Protein AF-A0A453MIC8-F1 (afdb_monomer_lite)

Structure (mmCIF, N/CA/C/O backbone):
data_AF-A0A453MIC8-F1
#
_entry.id   AF-A0A453MIC8-F1
#
loop_
_atom_site.group_PDB
_atom_site.id
_atom_site.type_symbol
_atom_site.label_atom_id
_atom_site.label_alt_id
_atom_site.label_comp_id
_atom_site.label_asym_id
_atom_site.label_entity_id
_atom_site.label_seq_id
_atom_site.pdbx_PDB_ins_code
_atom_site.Cartn_x
_atom_site.Cartn_y
_atom_site.Cartn_z
_atom_site.occupancy
_atom_site.B_iso_or_equiv
_atom_site.auth_seq_id
_atom_site.auth_comp_id
_atom_site.auth_asym_id
_atom_site.auth_atom_id
_atom_site.pdbx_PDB_model_num
ATOM 1 N N . MET A 1 1 ? 9.147 1.534 22.583 1.00 68.56 1 MET A N 1
ATOM 2 C CA . MET A 1 1 ? 10.222 1.194 21.620 1.00 68.56 1 MET A CA 1
ATOM 3 C C . MET A 1 1 ? 9.757 1.195 20.158 1.00 68.56 1 MET A C 1
ATOM 5 O O . MET A 1 1 ? 10.402 1.856 19.358 1.00 68.56 1 MET A O 1
ATOM 9 N N . MET A 1 2 ? 8.608 0.599 19.806 1.00 89.38 2 MET A N 1
ATOM 10 C CA . MET A 1 2 ? 8.085 0.570 18.418 1.00 89.38 2 MET A CA 1
ATOM 11 C C . MET A 1 2 ? 7.774 1.950 17.799 1.00 89.38 2 MET A C 1
ATOM 13 O O . MET A 1 2 ? 8.058 2.174 16.626 1.00 89.38 2 MET A O 1
ATOM 17 N N . LEU A 1 3 ? 7.228 2.901 18.572 1.00 90.12 3 LEU A N 1
ATOM 18 C CA . LEU A 1 3 ? 6.845 4.221 18.044 1.00 90.12 3 LEU A CA 1
ATOM 19 C C . LEU A 1 3 ? 8.050 5.040 17.553 1.00 90.12 3 LEU A C 1
ATOM 21 O O . LEU A 1 3 ? 7.999 5.614 16.472 1.00 90.12 3 LEU A O 1
ATOM 25 N N . LEU A 1 4 ? 9.145 5.073 18.318 1.00 93.25 4 LEU A N 1
ATOM 26 C CA . LEU A 1 4 ? 10.353 5.821 17.947 1.00 93.25 4 LEU A CA 1
ATOM 27 C C . LEU A 1 4 ? 11.006 5.244 16.686 1.00 93.25 4 LEU A C 1
ATOM 29 O O . LEU A 1 4 ? 11.373 5.997 15.787 1.00 93.25 4 LEU A O 1
ATOM 33 N N . GLN A 1 5 ? 11.082 3.913 16.588 1.00 92.69 5 GLN A N 1
ATOM 34 C CA . GLN A 1 5 ? 11.586 3.228 15.396 1.00 92.69 5 GLN A CA 1
ATOM 35 C C . GLN A 1 5 ? 10.710 3.511 14.173 1.00 92.69 5 GLN A C 1
ATOM 37 O O . GLN A 1 5 ? 11.228 3.840 13.108 1.00 92.69 5 GLN A O 1
ATOM 42 N N . TYR A 1 6 ? 9.384 3.463 14.335 1.00 88.88 6 TYR A N 1
ATOM 43 C CA . TYR A 1 6 ? 8.454 3.821 13.271 1.00 88.88 6 TYR A CA 1
ATOM 44 C C . TYR A 1 6 ? 8.620 5.277 12.824 1.00 88.88 6 TYR A C 1
ATOM 46 O O . TYR A 1 6 ? 8.651 5.537 11.626 1.00 88.88 6 TYR A O 1
ATOM 54 N N . LEU A 1 7 ? 8.763 6.230 13.751 1.00 90.50 7 LEU A N 1
ATOM 55 C CA . LEU A 1 7 ? 8.958 7.643 13.410 1.00 90.50 7 LEU A CA 1
ATOM 56 C C . LEU A 1 7 ? 10.279 7.880 12.669 1.00 90.50 7 LEU A C 1
ATOM 58 O O . LEU A 1 7 ? 10.300 8.643 11.703 1.00 90.50 7 LEU A O 1
ATOM 62 N N . ALA A 1 8 ? 11.356 7.208 13.083 1.00 92.50 8 ALA A N 1
ATOM 63 C CA . ALA A 1 8 ? 12.636 7.256 12.385 1.00 92.50 8 ALA A CA 1
ATOM 64 C C . ALA A 1 8 ? 12.516 6.684 10.963 1.00 92.50 8 ALA A C 1
ATOM 66 O O . ALA A 1 8 ? 12.879 7.355 9.998 1.00 92.50 8 ALA A O 1
ATOM 67 N N . TRP A 1 9 ? 11.917 5.497 10.818 1.00 91.50 9 TRP A N 1
ATOM 68 C CA . TRP A 1 9 ? 11.659 4.885 9.513 1.00 91.50 9 TRP A CA 1
ATOM 69 C C . TRP A 1 9 ? 10.759 5.758 8.632 1.00 91.50 9 TRP A C 1
ATOM 71 O O . TRP A 1 9 ? 11.063 5.960 7.461 1.00 91.50 9 TRP A O 1
ATOM 81 N N . LYS A 1 10 ? 9.686 6.334 9.191 1.00 89.88 10 LYS A N 1
ATOM 82 C CA . LYS A 1 10 ? 8.712 7.159 8.465 1.00 89.88 10 LYS A CA 1
ATOM 83 C C . LYS A 1 10 ? 9.379 8.357 7.793 1.00 89.88 10 LYS A C 1
ATOM 85 O O . LYS A 1 10 ? 9.027 8.664 6.660 1.00 89.88 10 LYS A O 1
ATOM 90 N N . ARG A 1 11 ? 10.337 9.010 8.461 1.00 89.81 11 ARG A N 1
ATOM 91 C CA . ARG A 1 11 ? 11.081 10.151 7.895 1.00 89.81 11 ARG A CA 1
ATOM 92 C C . ARG A 1 11 ? 11.915 9.755 6.677 1.00 89.81 11 ARG A C 1
ATOM 94 O O . ARG A 1 11 ? 11.980 10.518 5.724 1.00 89.81 11 ARG A O 1
ATOM 101 N N . VAL A 1 12 ? 12.515 8.564 6.702 1.00 89.62 12 VAL A N 1
ATOM 102 C CA . VAL A 1 12 ? 13.334 8.049 5.593 1.00 89.62 12 VAL A CA 1
ATOM 103 C C . VAL A 1 12 ? 12.459 7.510 4.460 1.00 89.62 12 VAL A C 1
ATOM 105 O O . VAL A 1 12 ? 12.730 7.760 3.293 1.00 89.62 12 VAL A O 1
ATOM 108 N N . ALA A 1 13 ? 11.388 6.789 4.793 1.00 86.44 13 ALA A N 1
ATOM 109 C CA . ALA A 1 13 ? 10.502 6.160 3.818 1.00 86.44 13 ALA A CA 1
ATOM 110 C C . ALA A 1 13 ? 9.555 7.154 3.123 1.00 86.44 13 ALA A C 1
ATOM 112 O O . ALA A 1 13 ? 9.105 6.887 2.012 1.00 86.44 13 ALA A O 1
ATOM 113 N N . LYS A 1 14 ? 9.216 8.268 3.789 1.00 88.19 14 LYS A N 1
ATOM 114 C CA . LYS A 1 14 ? 8.250 9.276 3.325 1.00 88.19 14 LYS A CA 1
ATOM 115 C C . LYS A 1 14 ? 8.797 10.688 3.584 1.00 88.19 14 LYS A C 1
ATOM 117 O O . LYS A 1 14 ? 8.297 11.369 4.484 1.00 88.19 14 LYS A O 1
ATOM 122 N N . PRO A 1 15 ? 9.806 11.147 2.819 1.00 82.50 15 PRO A N 1
ATOM 123 C CA . PRO A 1 15 ? 10.436 12.452 3.042 1.00 82.50 15 PRO A CA 1
ATOM 124 C C . PRO A 1 15 ? 9.450 13.620 2.883 1.00 82.50 15 PRO A C 1
ATOM 126 O O . PRO A 1 15 ? 9.545 14.607 3.605 1.00 82.50 15 PRO A O 1
ATOM 129 N N . HIS A 1 16 ? 8.441 13.472 2.020 1.00 86.25 16 HIS A N 1
ATOM 130 C CA . HIS A 1 16 ? 7.360 14.447 1.824 1.00 86.25 16 HIS A CA 1
ATOM 131 C C . HIS A 1 16 ? 6.140 14.197 2.735 1.00 86.25 16 HIS A C 1
ATOM 133 O O . HIS A 1 16 ? 5.051 14.713 2.502 1.00 86.25 16 HIS A O 1
ATOM 139 N N . GLY A 1 17 ? 6.290 13.368 3.774 1.00 85.81 17 GLY A N 1
ATOM 140 C CA . GLY A 1 17 ? 5.257 13.065 4.771 1.00 85.81 17 GLY A CA 1
ATOM 141 C C . GLY A 1 17 ? 4.219 12.022 4.341 1.00 85.81 17 GLY A C 1
ATOM 142 O O . GLY A 1 17 ? 3.744 11.257 5.188 1.00 85.81 17 GLY A O 1
ATOM 143 N N . SER A 1 18 ? 3.914 11.933 3.046 1.00 87.94 18 SER A N 1
ATOM 144 C CA . SER A 1 18 ? 3.021 10.933 2.449 1.00 87.94 18 SER A CA 1
ATOM 145 C C . SER A 1 18 ? 3.535 10.485 1.080 1.00 87.94 18 SER A C 1
ATOM 147 O O . SER A 1 18 ? 4.388 11.151 0.503 1.00 87.94 18 SER A O 1
ATOM 149 N N . ILE A 1 19 ? 3.029 9.349 0.597 1.00 92.19 19 ILE A N 1
ATOM 150 C CA . ILE A 1 19 ? 3.260 8.869 -0.769 1.00 92.19 19 ILE A CA 1
ATOM 151 C C . ILE A 1 19 ? 1.923 8.973 -1.495 1.00 92.19 19 ILE A C 1
ATOM 153 O O . ILE A 1 19 ? 0.920 8.408 -1.044 1.00 92.19 19 ILE A O 1
ATOM 157 N N . SER A 1 20 ? 1.888 9.720 -2.590 1.00 91.25 20 SER A N 1
ATOM 158 C CA . SER A 1 20 ? 0.703 9.872 -3.429 1.00 91.25 20 SER A CA 1
ATOM 159 C C . SER A 1 20 ? 0.499 8.656 -4.337 1.00 91.25 20 SER A C 1
ATOM 161 O O . SER A 1 20 ? 1.411 7.873 -4.594 1.00 91.25 20 SER A O 1
ATOM 163 N N . GLY A 1 21 ? -0.725 8.484 -4.845 1.00 90.56 21 GLY A N 1
ATOM 164 C CA . GLY A 1 21 ? -1.007 7.426 -5.822 1.00 90.56 21 GLY A CA 1
ATOM 165 C C . GLY A 1 21 ? -0.305 7.646 -7.166 1.00 90.56 21 GLY A C 1
ATOM 166 O O . GLY A 1 21 ? -0.055 6.678 -7.877 1.00 90.56 21 GLY A O 1
ATOM 167 N N . GLU A 1 22 ? 0.033 8.892 -7.500 1.00 91.19 22 GLU A N 1
ATOM 168 C CA . GLU A 1 22 ? 0.729 9.244 -8.740 1.00 91.19 22 GLU A CA 1
ATOM 169 C C . GLU A 1 22 ? 2.185 8.772 -8.716 1.00 91.19 22 GLU A C 1
ATOM 171 O O . GLU A 1 22 ? 2.633 8.136 -9.668 1.00 91.19 22 GLU A O 1
ATOM 176 N N . GLU A 1 23 ? 2.881 8.967 -7.591 1.00 89.44 23 GLU A N 1
ATOM 177 C CA . GLU A 1 23 ? 4.275 8.535 -7.386 1.00 89.44 23 GLU A CA 1
ATOM 178 C C . GLU A 1 23 ? 4.484 7.025 -7.548 1.00 89.44 23 GLU A C 1
ATOM 180 O O . GLU A 1 23 ? 5.589 6.577 -7.848 1.00 89.44 23 GLU A O 1
ATOM 185 N N . VAL A 1 24 ? 3.436 6.227 -7.328 1.00 90.69 24 VAL A N 1
ATOM 186 C CA . VAL A 1 24 ? 3.488 4.759 -7.400 1.00 90.69 24 VAL A CA 1
ATOM 187 C C . VAL A 1 24 ? 2.517 4.189 -8.435 1.00 90.69 24 VAL A C 1
ATOM 189 O O . VAL A 1 24 ? 2.198 2.998 -8.394 1.00 90.69 24 VAL A O 1
ATOM 192 N N . ARG A 1 25 ? 2.044 5.015 -9.378 1.00 91.06 25 ARG A N 1
ATOM 193 C CA . ARG A 1 25 ? 1.026 4.633 -10.371 1.00 91.06 25 ARG A CA 1
ATOM 194 C C . ARG A 1 25 ? 1.423 3.394 -11.170 1.00 91.06 25 ARG A C 1
ATOM 196 O O . ARG A 1 25 ? 0.599 2.503 -11.373 1.00 91.06 25 ARG A O 1
ATOM 203 N N . ASP A 1 26 ? 2.690 3.302 -11.559 1.00 88.88 26 ASP A N 1
ATOM 204 C CA . ASP A 1 26 ? 3.207 2.177 -12.341 1.00 88.88 26 ASP A CA 1
ATOM 205 C C . ASP A 1 26 ? 3.225 0.872 -11.533 1.00 88.88 26 ASP A C 1
ATOM 207 O O . ASP A 1 26 ? 2.989 -0.206 -12.078 1.00 88.88 26 ASP A O 1
ATOM 211 N N . GLU A 1 27 ? 3.450 0.944 -10.218 1.00 88.31 27 GLU A N 1
ATOM 212 C CA . GLU A 1 27 ? 3.336 -0.217 -9.330 1.00 88.31 27 GLU A CA 1
ATOM 213 C C . GLU A 1 27 ? 1.868 -0.576 -9.048 1.00 88.31 27 GLU A C 1
ATOM 215 O O . GLU A 1 27 ? 1.525 -1.761 -9.023 1.00 88.31 27 GLU A O 1
ATOM 220 N N . ILE A 1 28 ? 0.976 0.417 -8.920 1.00 89.19 28 ILE A N 1
ATOM 221 C CA . ILE A 1 28 ? -0.476 0.198 -8.805 1.00 89.19 28 ILE A CA 1
ATOM 222 C C . ILE A 1 28 ? -1.010 -0.528 -10.047 1.00 89.19 28 ILE A C 1
ATOM 224 O O . ILE A 1 28 ? -1.780 -1.483 -9.915 1.00 89.19 28 ILE A O 1
ATOM 228 N N . ALA A 1 29 ? -0.566 -0.140 -11.246 1.00 88.56 29 ALA A N 1
ATOM 229 C CA . ALA A 1 29 ? -0.981 -0.753 -12.508 1.00 88.56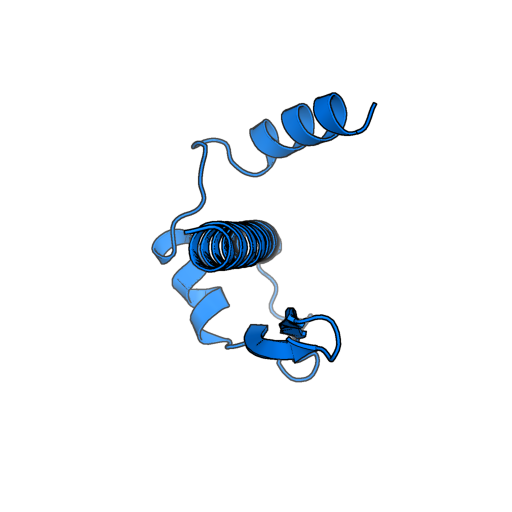 29 ALA A CA 1
ATOM 230 C C . ALA A 1 29 ? -0.660 -2.259 -12.582 1.00 88.56 29 ALA A C 1
ATOM 232 O O . ALA A 1 29 ? -1.365 -3.009 -13.258 1.00 88.56 29 ALA A O 1
ATOM 233 N N . LYS A 1 30 ? 0.340 -2.734 -11.824 1.00 86.19 30 LYS A N 1
ATOM 234 C CA . LYS A 1 30 ? 0.687 -4.164 -11.719 1.00 86.19 30 LYS A CA 1
ATOM 235 C C . LYS A 1 30 ? -0.338 -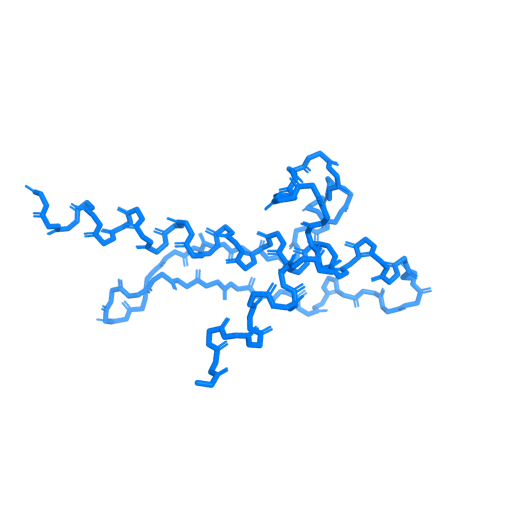4.967 -10.913 1.00 86.19 30 LYS A C 1
ATOM 237 O O . LYS A 1 30 ? -0.253 -6.194 -10.897 1.00 86.19 30 LYS A O 1
ATOM 242 N N . LYS A 1 31 ? -1.285 -4.302 -10.233 1.00 85.38 31 LYS A N 1
ATOM 243 C CA . LYS A 1 31 ? -2.395 -4.902 -9.467 1.00 85.38 31 LYS A CA 1
ATOM 244 C C . LYS A 1 31 ? -1.920 -6.021 -8.535 1.00 85.38 31 LYS A C 1
ATOM 246 O O . LYS A 1 31 ? -2.493 -7.108 -8.493 1.00 85.38 31 LYS A O 1
ATOM 251 N N . ARG A 1 32 ? -0.812 -5.790 -7.830 1.00 84.50 32 ARG A N 1
ATOM 252 C CA . ARG A 1 32 ? -0.187 -6.796 -6.955 1.00 84.50 32 ARG A CA 1
ATOM 253 C C . ARG A 1 32 ? -0.922 -6.975 -5.640 1.00 84.50 32 ARG A C 1
ATOM 255 O O . ARG A 1 32 ? -0.770 -8.023 -5.025 1.00 84.50 32 ARG A O 1
ATOM 262 N N . VAL A 1 33 ? -1.687 -5.971 -5.227 1.00 86.19 33 VAL A N 1
ATOM 263 C CA . VAL A 1 33 ? -2.434 -5.987 -3.977 1.00 86.19 33 VAL A CA 1
ATOM 264 C C . VAL A 1 33 ? -3.883 -5.618 -4.241 1.00 86.19 33 VAL A C 1
ATOM 266 O O . VAL A 1 33 ? -4.149 -4.683 -4.995 1.00 86.19 33 VAL A O 1
ATOM 269 N N . ASP A 1 34 ? -4.794 -6.348 -3.612 1.00 86.25 34 ASP A N 1
ATOM 270 C CA . ASP A 1 34 ? -6.2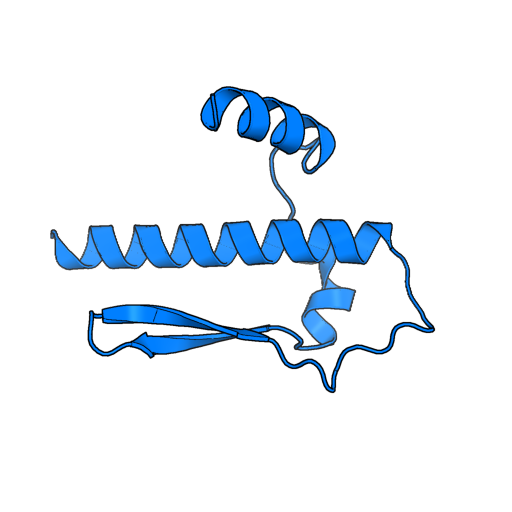19 -6.031 -3.568 1.00 86.25 34 ASP A CA 1
ATOM 271 C C . ASP A 1 34 ? -6.693 -6.004 -2.109 1.00 86.25 34 ASP A C 1
ATOM 273 O O . ASP A 1 34 ? -6.172 -6.738 -1.271 1.00 86.25 34 ASP A O 1
ATOM 277 N N . MET A 1 35 ? -7.654 -5.143 -1.788 1.00 84.69 35 MET A N 1
ATOM 278 C CA . MET A 1 35 ? -8.228 -5.003 -0.448 1.00 84.69 35 MET A CA 1
ATOM 279 C C . MET A 1 35 ? -9.717 -5.323 -0.515 1.00 84.69 35 MET A C 1
ATOM 281 O O . MET A 1 35 ? -10.551 -4.428 -0.689 1.00 84.69 35 MET A O 1
ATOM 285 N N . GLN A 1 36 ? -10.048 -6.603 -0.372 1.00 84.81 36 GLN A N 1
ATOM 286 C CA . GLN A 1 36 ? -11.412 -7.094 -0.514 1.00 84.81 36 GLN A CA 1
ATOM 287 C C . GLN A 1 36 ? -11.856 -7.857 0.732 1.00 84.81 36 GLN A C 1
ATOM 289 O O . GLN A 1 36 ? -11.102 -8.626 1.314 1.00 84.81 36 GLN A O 1
ATOM 294 N N . GLY A 1 37 ? -13.114 -7.656 1.117 1.00 86.56 37 GLY A N 1
ATOM 295 C CA . GLY A 1 37 ? -13.759 -8.454 2.151 1.00 86.56 37 GLY A CA 1
ATOM 296 C C . GLY A 1 37 ? -13.226 -8.243 3.567 1.00 86.56 37 GLY A C 1
ATOM 297 O O . GLY A 1 37 ? -12.438 -7.339 3.867 1.00 86.56 37 GLY A O 1
ATOM 298 N N . PHE A 1 38 ? -13.737 -9.097 4.445 1.00 86.56 38 PHE A N 1
ATOM 299 C CA . PHE A 1 38 ? -13.455 -9.119 5.867 1.00 86.56 38 PHE A CA 1
ATOM 300 C C . PHE A 1 38 ? -13.289 -10.559 6.322 1.00 86.56 38 PHE A C 1
ATOM 302 O O . PHE A 1 38 ? -13.929 -11.465 5.789 1.00 86.56 38 PHE A O 1
ATOM 309 N N . ASP A 1 39 ? -12.458 -10.761 7.335 1.00 88.31 39 ASP A N 1
ATOM 310 C CA . ASP A 1 39 ? -12.391 -12.047 8.005 1.00 88.31 39 ASP A CA 1
ATOM 311 C C . ASP A 1 39 ? -13.588 -12.275 8.942 1.00 88.31 39 ASP A C 1
ATOM 313 O O . ASP A 1 39 ? -14.451 -11.414 9.121 1.00 88.31 39 ASP A O 1
ATOM 317 N N . ARG A 1 40 ? -13.632 -13.452 9.575 1.00 90.12 40 ARG A N 1
ATOM 318 C CA . ARG A 1 40 ? -14.707 -13.825 10.513 1.00 90.12 40 ARG A CA 1
ATOM 319 C C . ARG A 1 40 ? -14.802 -12.911 11.738 1.00 90.12 40 ARG A C 1
ATOM 321 O O . ARG A 1 40 ? -15.841 -12.878 12.381 1.00 90.12 40 ARG A O 1
ATOM 328 N N . LEU A 1 41 ? -13.733 -12.186 12.062 1.00 88.31 41 LEU A N 1
ATOM 329 C CA . LEU A 1 41 ? -13.685 -11.211 13.153 1.00 88.31 41 LEU A CA 1
ATOM 330 C C . LEU A 1 41 ? -13.968 -9.787 12.647 1.00 88.31 41 LEU A C 1
ATOM 332 O O . LEU A 1 41 ? -13.812 -8.812 13.380 1.00 88.31 41 LEU A O 1
ATOM 336 N N . GLY A 1 42 ? -14.369 -9.646 11.381 1.00 83.38 42 GLY A N 1
ATOM 337 C CA . GLY A 1 42 ? -14.683 -8.371 10.764 1.00 83.38 42 GLY A CA 1
ATOM 338 C C . GLY A 1 42 ? -13.459 -7.489 10.524 1.00 83.38 42 GLY A C 1
ATOM 339 O O . GLY A 1 42 ? -13.636 -6.274 10.427 1.00 83.38 42 GLY A O 1
ATOM 340 N N . ARG A 1 43 ? -12.248 -8.054 10.439 1.00 84.81 43 ARG A N 1
ATOM 341 C CA . ARG A 1 43 ? -11.012 -7.330 10.100 1.00 84.81 43 ARG A CA 1
ATOM 342 C C . ARG A 1 43 ? -10.845 -7.280 8.575 1.00 84.81 43 ARG A C 1
ATOM 344 O O . ARG A 1 43 ? -11.042 -8.308 7.927 1.00 84.81 43 ARG A O 1
ATOM 351 N N . PRO A 1 44 ? -10.515 -6.121 7.978 1.00 86.56 44 PRO A N 1
ATOM 352 C CA . PRO A 1 44 ? -10.335 -6.009 6.535 1.00 86.56 44 PRO A CA 1
AT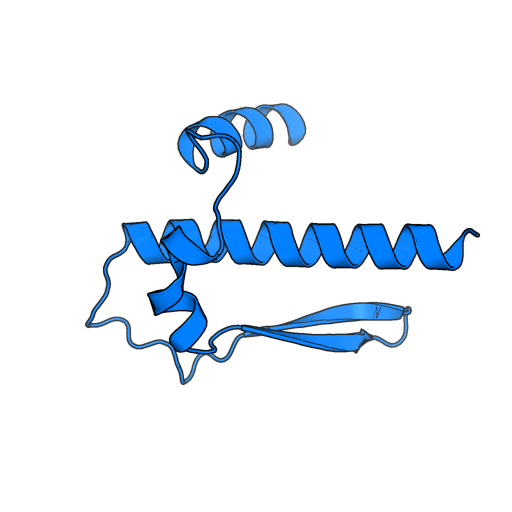OM 353 C C . PRO A 1 44 ? -9.156 -6.862 6.066 1.00 86.56 44 PRO A C 1
ATOM 355 O O . PRO A 1 44 ? -8.117 -6.920 6.726 1.00 86.56 44 PRO A O 1
ATOM 358 N N . MET A 1 45 ? -9.321 -7.503 4.912 1.00 88.75 45 MET A N 1
ATOM 359 C CA . MET A 1 45 ? -8.308 -8.370 4.315 1.00 88.75 45 MET A CA 1
ATOM 360 C C . MET A 1 45 ? -7.596 -7.677 3.149 1.00 88.75 45 MET A C 1
ATOM 362 O O . MET A 1 45 ? -8.204 -6.945 2.365 1.00 88.75 45 MET A O 1
ATOM 366 N N . ALA A 1 46 ? -6.291 -7.930 3.037 1.00 88.19 46 ALA A N 1
ATOM 367 C CA . ALA A 1 46 ? -5.470 -7.537 1.899 1.00 88.19 46 ALA A CA 1
ATOM 368 C C . ALA A 1 46 ? -4.840 -8.787 1.272 1.00 88.19 46 ALA A C 1
ATOM 370 O O . ALA A 1 46 ? -4.237 -9.603 1.968 1.00 88.19 46 ALA A O 1
ATOM 371 N N . TYR A 1 47 ? -4.971 -8.923 -0.043 1.00 88.94 47 TYR A N 1
ATOM 372 C CA . TYR A 1 47 ? -4.471 -10.047 -0.826 1.00 88.94 47 TYR A CA 1
ATOM 373 C C . TYR A 1 47 ? -3.272 -9.608 -1.648 1.00 88.94 47 TYR A C 1
ATOM 375 O O . TYR A 1 47 ? -3.359 -8.626 -2.380 1.00 88.94 47 TYR A O 1
ATOM 383 N N . ILE A 1 48 ? -2.168 -10.349 -1.553 1.00 86.88 48 ILE A N 1
ATOM 384 C CA . ILE A 1 48 ? -0.942 -10.082 -2.308 1.00 86.88 48 ILE A CA 1
ATOM 385 C C . ILE A 1 48 ? -0.753 -11.186 -3.349 1.00 86.88 48 ILE A C 1
ATOM 387 O O . ILE A 1 48 ? -0.598 -12.359 -3.018 1.00 86.88 48 ILE A O 1
ATOM 391 N N . TYR A 1 49 ? -0.724 -10.806 -4.622 1.00 86.12 49 TYR A N 1
ATOM 392 C CA . TYR A 1 49 ? -0.581 -11.724 -5.747 1.00 86.12 49 TYR A CA 1
ATOM 393 C C . TYR A 1 49 ? 0.894 -11.910 -6.116 1.00 86.12 49 TYR A C 1
ATOM 395 O O . TYR A 1 49 ? 1.442 -11.179 -6.946 1.00 86.12 49 TYR A O 1
ATOM 403 N N . GLY A 1 50 ? 1.532 -12.930 -5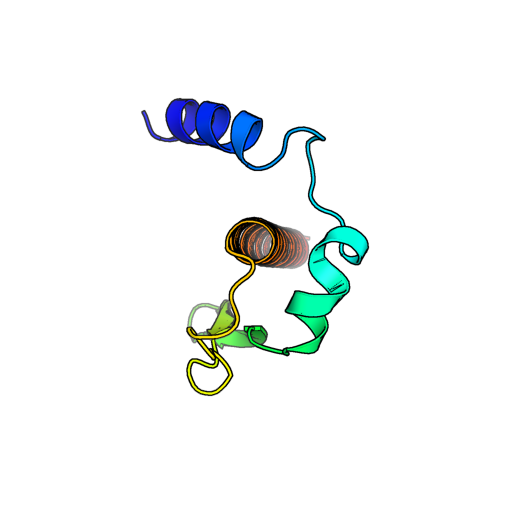.533 1.00 79.31 50 GLY A N 1
ATOM 404 C CA . GLY A 1 50 ? 2.934 -13.278 -5.806 1.00 79.31 50 GLY A CA 1
ATOM 405 C C . GLY A 1 50 ? 3.222 -13.599 -7.278 1.00 79.31 50 GLY A C 1
ATOM 406 O O . GLY A 1 50 ? 4.272 -13.235 -7.787 1.00 79.31 50 GLY A O 1
ATOM 407 N N . ALA A 1 51 ? 2.262 -14.166 -8.015 1.00 79.06 51 ALA A N 1
ATOM 408 C CA . ALA A 1 51 ? 2.409 -14.437 -9.451 1.00 79.06 51 ALA A CA 1
ATOM 409 C C . ALA A 1 51 ? 2.575 -13.165 -10.312 1.00 79.06 51 ALA A C 1
ATOM 411 O O . ALA A 1 51 ? 3.069 -13.230 -11.432 1.00 79.06 51 ALA A O 1
ATOM 412 N N . ARG A 1 52 ? 2.193 -11.989 -9.792 1.00 75.88 52 ARG A N 1
ATOM 413 C CA . ARG A 1 52 ? 2.396 -10.680 -10.448 1.00 75.88 52 ARG A CA 1
ATOM 414 C C . ARG A 1 52 ? 3.738 -10.042 -10.062 1.00 75.88 52 ARG A C 1
ATOM 416 O O . ARG A 1 52 ? 4.013 -8.875 -10.375 1.00 75.88 52 ARG A O 1
ATOM 423 N N . HIS A 1 53 ? 4.576 -10.788 -9.345 1.00 74.44 53 HIS A N 1
ATOM 424 C CA . HIS A 1 53 ? 5.885 -10.369 -8.886 1.00 74.44 53 HIS A CA 1
ATOM 425 C C . HIS A 1 53 ? 6.982 -10.854 -9.844 1.00 74.44 53 HIS A C 1
ATOM 427 O O . HIS A 1 53 ? 7.377 -12.012 -9.812 1.00 74.44 53 HIS A O 1
ATOM 433 N N . PHE A 1 54 ? 7.498 -9.949 -10.680 1.00 69.44 54 PHE A N 1
ATOM 434 C CA . PHE A 1 54 ? 8.621 -10.219 -11.582 1.00 69.44 54 PHE A CA 1
ATOM 435 C C . PHE A 1 54 ? 9.904 -9.607 -10.999 1.00 69.44 54 PHE A C 1
ATOM 437 O O . PHE A 1 54 ? 10.092 -8.390 -11.105 1.00 69.44 54 PHE A O 1
ATOM 444 N N . PRO A 1 55 ? 10.770 -10.402 -10.344 1.00 63.22 55 PRO A N 1
ATOM 445 C CA . PRO A 1 55 ? 11.933 -9.889 -9.618 1.00 63.22 55 PRO A CA 1
ATOM 446 C C . PRO A 1 55 ? 13.037 -9.332 -10.531 1.00 63.22 55 PRO A C 1
ATOM 448 O O . PRO A 1 55 ? 13.841 -8.528 -10.074 1.00 63.22 55 PRO A O 1
ATOM 451 N N . SER A 1 56 ? 13.049 -9.702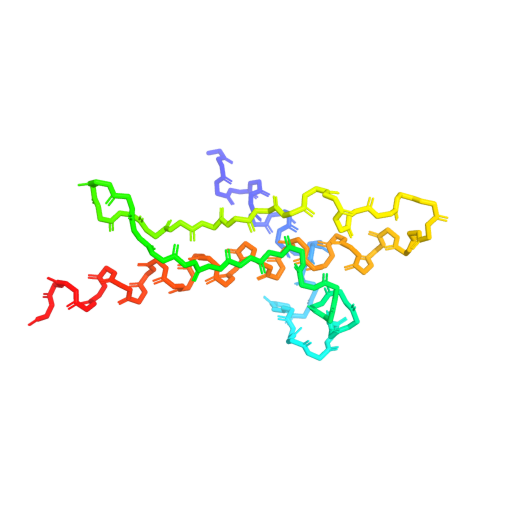 -11.813 1.00 65.12 56 SER A N 1
ATOM 452 C CA . SER A 1 56 ? 14.081 -9.358 -12.803 1.00 65.12 56 SER A CA 1
ATOM 453 C C . SER A 1 56 ? 13.964 -7.955 -13.421 1.00 65.12 56 SER A C 1
ATOM 455 O O . SER A 1 56 ? 14.877 -7.528 -14.118 1.00 65.12 56 SER A O 1
ATOM 457 N N . ARG A 1 57 ? 12.877 -7.209 -13.169 1.00 60.09 57 ARG A N 1
ATOM 458 C CA . ARG A 1 57 ? 12.661 -5.831 -13.670 1.00 60.09 57 ARG A CA 1
ATOM 459 C C . ARG A 1 57 ? 12.386 -4.845 -12.530 1.00 60.09 57 ARG A C 1
ATOM 461 O O . ARG A 1 57 ? 11.332 -4.206 -12.499 1.00 60.09 57 ARG A O 1
ATOM 468 N N . ARG A 1 58 ? 13.262 -4.793 -11.526 1.00 63.44 58 ARG A N 1
ATOM 469 C CA . ARG A 1 58 ? 13.011 -4.008 -10.309 1.00 63.44 58 ARG A CA 1
ATOM 470 C C . ARG A 1 58 ? 13.727 -2.665 -10.328 1.00 63.44 58 ARG A C 1
ATOM 472 O O . ARG A 1 58 ? 14.929 -2.605 -10.109 1.00 63.44 58 ARG A O 1
ATOM 479 N N . ASP A 1 59 ? 12.936 -1.604 -10.434 1.00 71.12 59 ASP A N 1
ATOM 480 C CA . ASP A 1 59 ? 13.224 -0.396 -9.672 1.00 71.12 59 ASP A CA 1
ATOM 481 C C . ASP A 1 59 ? 12.898 -0.688 -8.196 1.00 71.12 59 ASP A C 1
ATOM 483 O O . ASP A 1 59 ? 11.737 -0.817 -7.794 1.00 71.12 59 ASP A O 1
ATOM 487 N N . LEU A 1 60 ? 13.936 -0.942 -7.396 1.00 80.94 60 LEU A N 1
ATOM 488 C CA . LEU A 1 60 ? 13.772 -1.300 -5.984 1.00 80.94 60 LEU A CA 1
ATOM 489 C C . LEU A 1 60 ? 13.207 -0.139 -5.167 1.00 80.94 60 LEU A C 1
ATOM 491 O O . LEU A 1 60 ? 12.532 -0.383 -4.167 1.00 80.94 60 LEU A O 1
ATOM 495 N N . ASP A 1 61 ? 13.485 1.096 -5.572 1.00 84.38 61 ASP A N 1
ATOM 496 C CA . ASP A 1 61 ? 13.072 2.276 -4.827 1.00 84.38 61 ASP A CA 1
ATOM 497 C C . ASP A 1 61 ? 11.565 2.530 -4.967 1.00 84.38 61 ASP A C 1
ATOM 499 O O . ASP A 1 61 ? 10.850 2.583 -3.963 1.00 84.38 61 ASP A O 1
ATOM 503 N N . GLY A 1 62 ? 11.042 2.522 -6.195 1.00 85.38 62 GLY A N 1
ATOM 504 C CA . GLY A 1 62 ? 9.611 2.588 -6.481 1.00 85.38 62 GLY A CA 1
ATOM 505 C C . GLY A 1 62 ? 8.829 1.441 -5.844 1.00 85.38 62 GLY A C 1
ATOM 506 O O . GLY A 1 62 ? 7.758 1.664 -5.278 1.00 85.38 62 GLY A O 1
ATOM 507 N N . PHE A 1 63 ? 9.387 0.224 -5.815 1.00 85.31 63 PHE A N 1
ATOM 508 C CA . PHE A 1 63 ? 8.750 -0.892 -5.111 1.00 85.31 63 PHE A CA 1
ATOM 509 C C . PHE A 1 63 ? 8.676 -0.666 -3.593 1.00 85.31 63 PHE A C 1
ATOM 511 O O . PHE A 1 63 ? 7.635 -0.931 -2.990 1.00 85.31 63 PHE A O 1
ATOM 518 N N . LYS A 1 64 ? 9.738 -0.149 -2.958 1.00 87.94 64 LYS A N 1
ATOM 519 C CA . LYS A 1 64 ? 9.715 0.197 -1.523 1.00 87.94 64 LYS A CA 1
ATOM 520 C C . LYS A 1 64 ? 8.667 1.271 -1.228 1.00 87.94 64 LYS A C 1
ATOM 522 O O . LYS A 1 64 ? 7.900 1.115 -0.275 1.00 87.94 64 LYS A O 1
ATOM 527 N N . ARG A 1 65 ? 8.589 2.317 -2.061 1.00 90.69 65 ARG A N 1
ATOM 528 C CA . ARG A 1 65 ? 7.562 3.368 -1.948 1.00 90.69 65 ARG A CA 1
ATOM 529 C C . ARG A 1 65 ? 6.157 2.789 -2.097 1.00 90.69 65 ARG A C 1
ATOM 531 O O . ARG A 1 65 ? 5.285 3.082 -1.285 1.00 90.69 65 ARG A O 1
ATOM 538 N N . TYR A 1 66 ? 5.949 1.898 -3.064 1.00 90.25 66 TYR A N 1
ATOM 539 C CA . TYR A 1 66 ? 4.670 1.214 -3.251 1.00 90.25 66 TYR A CA 1
ATOM 540 C C . TYR A 1 66 ? 4.264 0.371 -2.037 1.00 90.25 66 TYR A C 1
ATOM 542 O O . TYR A 1 66 ? 3.111 0.428 -1.615 1.00 90.25 66 TYR A O 1
ATOM 550 N N . VAL A 1 67 ? 5.196 -0.367 -1.427 1.00 88.88 67 VAL A N 1
ATOM 551 C CA . VAL A 1 67 ? 4.914 -1.127 -0.197 1.00 88.88 67 VAL A CA 1
ATOM 552 C C . VAL A 1 67 ? 4.478 -0.192 0.934 1.00 88.88 67 VAL A C 1
ATOM 554 O O . VAL A 1 67 ? 3.459 -0.450 1.575 1.00 88.88 67 VAL A O 1
ATOM 557 N N . ALA A 1 68 ? 5.195 0.913 1.154 1.00 91.81 68 ALA A N 1
ATOM 558 C CA . ALA A 1 68 ? 4.821 1.901 2.165 1.00 91.81 68 ALA A CA 1
ATOM 559 C C . ALA A 1 68 ? 3.443 2.535 1.879 1.00 91.81 68 ALA A C 1
ATOM 561 O O . ALA A 1 68 ? 2.630 2.665 2.794 1.00 91.81 68 ALA A O 1
ATOM 562 N N . TYR A 1 69 ? 3.150 2.855 0.615 1.00 92.19 69 TYR A N 1
ATOM 563 C CA . TYR A 1 69 ? 1.846 3.354 0.171 1.00 92.19 69 TYR A CA 1
ATOM 564 C C . TYR A 1 69 ? 0.707 2.369 0.468 1.00 92.19 69 TYR A C 1
ATOM 566 O O . TYR A 1 69 ? -0.321 2.753 1.026 1.00 92.19 69 TYR A O 1
ATOM 574 N N . VAL A 1 70 ? 0.878 1.090 0.118 1.00 90.69 70 VAL A N 1
ATOM 575 C CA . VAL A 1 70 ? -0.142 0.055 0.342 1.00 90.69 70 VAL A CA 1
ATOM 576 C C . VAL A 1 70 ? -0.427 -0.117 1.833 1.00 90.69 70 VAL A C 1
ATOM 578 O O . VAL A 1 70 ? -1.592 -0.185 2.222 1.00 90.69 70 VAL A O 1
ATOM 581 N N . LEU A 1 71 ? 0.612 -0.141 2.672 1.00 89.94 71 LEU A N 1
ATOM 582 C CA . LEU A 1 71 ? 0.452 -0.234 4.125 1.00 89.94 71 LEU A CA 1
ATOM 583 C C . LEU A 1 71 ? -0.326 0.964 4.688 1.00 89.94 71 LEU A C 1
ATOM 585 O O . LEU A 1 71 ? -1.253 0.763 5.473 1.00 89.94 71 LEU A O 1
ATOM 589 N N . ASP A 1 72 ? -0.021 2.186 4.239 1.00 91.00 72 ASP A N 1
ATOM 590 C CA . ASP A 1 72 ? -0.782 3.381 4.622 1.00 91.00 72 ASP A CA 1
ATOM 591 C C . ASP A 1 72 ? -2.265 3.239 4.233 1.00 91.00 72 ASP A C 1
ATOM 593 O O . ASP A 1 72 ? -3.143 3.491 5.058 1.00 91.00 72 ASP A O 1
ATOM 597 N N . LYS A 1 73 ? -2.568 2.769 3.013 1.00 89.75 73 LYS A N 1
ATOM 598 C CA . LYS A 1 73 ? -3.954 2.572 2.548 1.00 89.75 73 LYS A CA 1
ATOM 599 C C . LYS A 1 73 ? -4.712 1.506 3.336 1.00 89.75 73 LYS A C 1
ATOM 601 O O . LYS A 1 73 ? -5.891 1.714 3.633 1.00 89.75 73 LYS A O 1
ATOM 606 N N . ILE A 1 74 ? -4.054 0.407 3.710 1.00 88.50 74 ILE A N 1
ATOM 607 C CA . ILE A 1 74 ? -4.640 -0.629 4.574 1.00 88.50 74 ILE A CA 1
ATOM 608 C C . ILE A 1 74 ? -4.993 -0.026 5.939 1.00 88.50 74 ILE A C 1
ATOM 610 O O . ILE A 1 74 ? -6.125 -0.181 6.401 1.00 88.50 74 ILE A O 1
ATOM 614 N N . CYS A 1 75 ? -4.070 0.722 6.551 1.00 88.06 75 CYS A N 1
ATOM 615 C CA . CYS A 1 75 ? -4.301 1.400 7.827 1.00 88.06 75 CYS A CA 1
ATOM 616 C C . CYS A 1 75 ? -5.446 2.421 7.744 1.00 88.06 75 CYS A C 1
ATOM 618 O O . CYS A 1 75 ? -6.324 2.422 8.604 1.00 88.06 75 CYS A O 1
ATOM 620 N N . THR A 1 76 ? -5.489 3.257 6.699 1.00 89.31 76 THR A N 1
ATOM 621 C CA . THR A 1 76 ? -6.586 4.216 6.489 1.00 89.31 76 THR A CA 1
ATOM 622 C C . THR A 1 76 ? -7.932 3.506 6.369 1.00 89.31 76 THR A C 1
ATOM 624 O O . THR A 1 76 ? -8.901 3.924 7.000 1.00 89.31 76 THR A O 1
ATOM 627 N N . ARG A 1 77 ? -8.000 2.409 5.602 1.00 85.31 77 ARG A N 1
ATOM 628 C CA . ARG A 1 77 ? -9.231 1.625 5.443 1.00 85.31 77 ARG A CA 1
ATOM 629 C C . ARG A 1 77 ? -9.668 1.015 6.775 1.00 85.31 77 ARG A C 1
ATOM 631 O O . ARG A 1 77 ? -10.844 1.102 7.112 1.00 85.31 77 ARG A O 1
ATOM 638 N N . TYR A 1 78 ? -8.729 0.476 7.554 1.00 85.00 78 TYR A N 1
ATOM 639 C CA . TYR A 1 78 ? -8.993 -0.062 8.890 1.00 85.00 78 TYR A CA 1
ATOM 640 C C . TYR A 1 78 ? -9.586 0.992 9.834 1.00 85.00 78 TYR A C 1
ATOM 642 O O . TYR A 1 78 ? -10.630 0.756 10.437 1.00 85.00 78 TYR A O 1
ATOM 650 N N . ILE A 1 79 ? -8.961 2.172 9.910 1.00 86.81 79 ILE A N 1
ATOM 651 C CA . ILE A 1 79 ? -9.426 3.284 10.751 1.00 86.81 79 ILE A CA 1
ATOM 652 C C . ILE A 1 79 ? -10.819 3.748 10.319 1.00 86.81 79 ILE A C 1
ATOM 654 O O . ILE A 1 79 ? -11.695 3.907 11.162 1.00 86.81 79 ILE A O 1
ATOM 658 N N . HIS A 1 80 ? -11.049 3.912 9.014 1.00 86.00 80 HIS A N 1
ATOM 659 C CA . HIS A 1 80 ? -12.354 4.313 8.488 1.00 86.00 80 HIS A CA 1
ATOM 660 C C . HIS A 1 80 ? -13.460 3.321 8.879 1.00 86.00 80 HIS A C 1
ATOM 662 O O . HIS A 1 80 ? -14.527 3.727 9.331 1.00 86.00 80 HIS A O 1
ATOM 668 N N . ILE A 1 81 ? -13.195 2.016 8.754 1.00 82.75 81 ILE A N 1
ATOM 669 C CA . ILE A 1 81 ? -14.146 0.972 9.159 1.00 82.75 81 ILE A CA 1
ATOM 670 C C . ILE A 1 81 ? -14.415 1.027 10.664 1.00 82.75 81 ILE A C 1
ATOM 672 O O . ILE A 1 81 ? -15.571 0.936 11.074 1.00 82.75 81 ILE A O 1
ATOM 676 N N . LEU A 1 82 ? -13.375 1.180 11.487 1.00 82.31 82 LEU A N 1
ATOM 677 C CA . LEU A 1 82 ? -13.539 1.282 12.936 1.00 82.31 82 LEU A CA 1
ATOM 678 C C . LEU A 1 82 ? -14.434 2.461 13.321 1.00 82.31 82 LEU A C 1
ATOM 680 O O . LEU A 1 82 ? -15.393 2.257 14.055 1.00 82.31 82 LEU A O 1
ATOM 684 N N . ILE A 1 83 ? -14.171 3.650 12.767 1.00 85.62 83 ILE A N 1
ATOM 685 C CA . ILE A 1 83 ? -14.972 4.854 13.030 1.00 85.62 83 ILE A CA 1
ATOM 686 C C . ILE A 1 83 ? -16.434 4.634 12.615 1.00 85.62 83 ILE A C 1
ATOM 688 O O . ILE A 1 83 ? -17.343 4.965 13.373 1.00 85.62 83 ILE A O 1
ATOM 692 N N . SER A 1 84 ? -16.663 4.012 11.451 1.00 81.94 84 SER A N 1
ATOM 693 C CA . SER A 1 84 ? -18.014 3.726 10.945 1.00 81.94 84 SER A CA 1
ATOM 694 C C . SER A 1 84 ? -18.800 2.687 11.753 1.00 81.94 84 SER A C 1
ATOM 696 O O . SER A 1 84 ? -20.011 2.613 11.606 1.00 81.94 84 SER A O 1
ATOM 698 N N . ARG A 1 85 ? -18.139 1.866 12.581 1.00 74.12 85 ARG A N 1
ATOM 699 C CA . ARG A 1 85 ? -18.808 0.891 13.464 1.00 74.12 85 ARG A CA 1
ATOM 700 C C . ARG A 1 85 ? -19.140 1.455 14.844 1.00 74.12 85 ARG A C 1
ATOM 702 O O . ARG A 1 85 ? -19.892 0.826 15.579 1.00 74.12 85 ARG A O 1
ATOM 709 N N . THR A 1 86 ? -18.530 2.576 15.217 1.00 69.44 86 THR A N 1
ATOM 710 C CA . THR A 1 86 ? -18.707 3.228 16.524 1.00 69.44 86 THR A CA 1
ATOM 711 C C . THR A 1 86 ? -19.648 4.436 16.489 1.00 69.44 86 THR A C 1
ATOM 713 O O . THR A 1 86 ? -19.882 5.019 17.543 1.00 69.44 86 THR A O 1
ATOM 716 N N . SER A 1 87 ? -20.149 4.823 15.308 1.00 59.56 87 SER A N 1
ATOM 717 C CA . SER A 1 87 ? -21.184 5.859 15.112 1.00 59.56 87 SER A CA 1
ATOM 718 C C . SER A 1 87 ? -22.518 5.210 14.772 1.00 59.56 87 SER A C 1
ATOM 720 O O . SER A 1 87 ? -23.552 5.784 15.166 1.00 59.56 87 SER A O 1
#

pLDDT: mean 84.96, std 7.68, range [59.56, 93.25]

Foldseek 3Di:
DVVVVCVVVQCVLCVVNAQDCVLLVVVVVLVQKDWDDADPVRQTDIDGHCVSDDPPDDPPSSVSNVVVNVVVVSVVVRVVVVVVVVD

InterPro domains:
  IPR036865 CRAL-TRIO lipid binding domain superfamily [SSF52087] (23-77)

Secondary structure (DSSP, 8-state):
-HHHHHHHHHHHH-TTSS--TTTTHHHHHTT-EE---B-TTSPBP-EE-GGG--TTS--HHHHHHHHHHHHHHHHHHHHHHHHHHH-

Sequence (87 aa):
MMLLQYLAWKRVAKPHGSISGEEVRDEIAKKRVDMQGFDRLGRPMAYIYGARHFPSRRDLDGFKRYVAYVLDKICTRYIHILISRTS

Organism: Aegilops tauschii subsp. strangulata (NCBI:txid200361)

Radius of gyration: 14.81 Å; chains: 1; bounding box: 35×29×35 Å